Protein AF-A0A3R6Y1L9-F1 (afdb_monomer_lite)

Radius of gyration: 15.95 Å; chains: 1; bounding box: 32×40×42 Å

Organism: Aphanomyces astaci (NCBI:txid112090)

Foldseek 3Di:
DDWDWDADPLRAIETADQDLVRLLVVVLVVQVVQQVVCCVVPVDDDDDDFFDCSCVVRVVRNPVDDDPDHTHHDAFDLDDPLQVDDPDQKDWAQQRVDPPRTHIDGGLNNQLQDQEAEAEDEALVQQVCVCQLSVVDPDVSR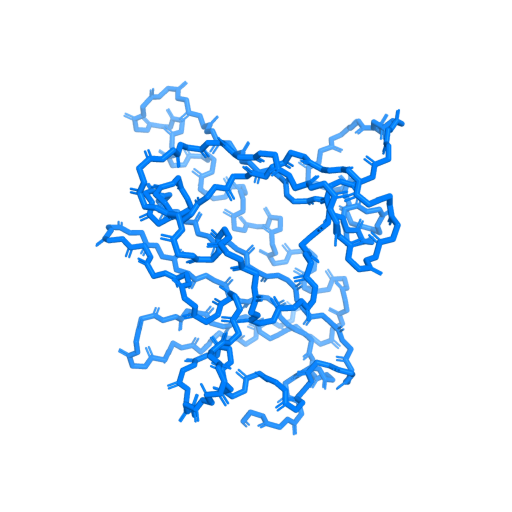TSSVPRHHPNHYYYYRYYCNSVVND

Secondary structure (DSSP, 8-state):
--EEEEE-TTS-EEEEESSHHHHHHHHHHHHHHHHHHHHHHHS--------SSHHHHHHHHHSSS---S--------S--GGGG--S-SEEEES--SSSSS-EEEE-HHHHTT-SEEEEEE-SGGGHHHHHHHTTSS--SSPPTTTT---SSSEEEEEEEHHHHTT-

Structure (mmCIF, N/CA/C/O backbone):
data_AF-A0A3R6Y1L9-F1
#
_entry.id   AF-A0A3R6Y1L9-F1
#
loop_
_atom_site.group_PDB
_atom_site.id
_atom_site.type_symbol
_atom_site.label_atom_id
_atom_site.label_alt_id
_atom_site.label_comp_id
_atom_site.label_asym_id
_atom_site.label_entity_id
_atom_site.label_seq_id
_atom_site.pdbx_PDB_ins_code
_atom_site.Cartn_x
_atom_site.Cartn_y
_atom_site.Cartn_z
_atom_site.occupancy
_atom_site.B_iso_or_equiv
_atom_site.auth_seq_id
_atom_site.auth_comp_id
_atom_site.auth_asym_id
_atom_site.auth_atom_id
_atom_site.pdbx_PDB_model_num
ATOM 1 N N . MET A 1 1 ? 14.898 16.613 8.629 1.00 50.53 1 MET A N 1
ATOM 2 C CA . MET A 1 1 ? 14.647 15.615 7.565 1.00 50.53 1 MET A CA 1
ATOM 3 C C . MET A 1 1 ? 13.364 16.020 6.868 1.00 50.53 1 MET A C 1
ATOM 5 O O . MET A 1 1 ? 12.309 15.926 7.479 1.00 50.53 1 MET A O 1
ATOM 9 N N . THR A 1 2 ? 13.468 16.580 5.666 1.00 57.16 2 THR A N 1
ATOM 10 C CA . THR A 1 2 ? 12.335 17.177 4.947 1.00 57.16 2 THR A CA 1
ATOM 11 C C . THR A 1 2 ? 11.738 16.132 4.014 1.00 57.16 2 THR A C 1
ATOM 13 O O . THR A 1 2 ? 12.436 15.635 3.135 1.00 57.16 2 THR A O 1
ATOM 16 N N . THR A 1 3 ? 10.467 15.797 4.216 1.00 74.06 3 THR A N 1
ATOM 17 C CA . THR A 1 3 ? 9.697 14.936 3.311 1.00 74.06 3 THR A CA 1
ATOM 18 C C . THR A 1 3 ? 8.719 15.822 2.556 1.00 74.06 3 THR A C 1
ATOM 20 O O . THR A 1 3 ? 7.955 16.555 3.186 1.00 74.06 3 THR A O 1
ATOM 23 N N . ARG A 1 4 ? 8.754 15.793 1.222 1.00 84.62 4 ARG A N 1
ATOM 24 C CA . ARG A 1 4 ? 7.763 16.499 0.392 1.00 84.62 4 ARG A CA 1
ATOM 25 C C . ARG A 1 4 ? 6.512 15.639 0.282 1.00 84.62 4 ARG A C 1
ATOM 27 O O . ARG A 1 4 ? 6.636 14.429 0.107 1.00 84.62 4 ARG A O 1
ATOM 34 N N . VAL A 1 5 ? 5.335 16.248 0.391 1.00 87.12 5 VAL A N 1
ATOM 35 C CA . VAL A 1 5 ? 4.056 15.535 0.318 1.00 87.12 5 VAL A CA 1
ATOM 36 C C . VAL A 1 5 ? 3.241 16.083 -0.843 1.00 87.12 5 VAL A C 1
ATOM 38 O O . VAL A 1 5 ? 2.926 17.269 -0.860 1.00 87.12 5 VAL A O 1
ATOM 41 N N . ASN A 1 6 ? 2.897 15.211 -1.787 1.00 88.31 6 ASN A N 1
ATOM 42 C CA . ASN A 1 6 ? 2.073 15.530 -2.949 1.00 88.31 6 ASN A CA 1
ATOM 43 C C . ASN A 1 6 ? 0.791 14.694 -2.904 1.00 88.31 6 ASN A C 1
ATOM 45 O O . ASN A 1 6 ? 0.850 13.500 -2.616 1.00 88.31 6 ASN A O 1
ATOM 49 N N . THR A 1 7 ? -0.349 15.283 -3.251 1.00 87.81 7 THR A N 1
ATOM 50 C CA . THR A 1 7 ? -1.618 14.555 -3.403 1.00 87.81 7 THR A CA 1
ATOM 51 C C . THR A 1 7 ? -2.005 14.539 -4.874 1.00 87.81 7 THR A C 1
ATOM 53 O O . THR A 1 7 ? -2.017 15.585 -5.518 1.00 87.81 7 THR A O 1
ATOM 56 N N . TYR A 1 8 ? -2.288 13.355 -5.410 1.00 84.25 8 TYR A N 1
ATOM 57 C CA . TYR A 1 8 ? -2.688 13.157 -6.805 1.00 84.25 8 TYR A CA 1
ATOM 58 C C . TYR A 1 8 ? -4.217 13.157 -6.933 1.00 84.25 8 TYR A C 1
ATOM 60 O O . TYR A 1 8 ? -4.924 12.897 -5.961 1.00 84.25 8 TYR A O 1
ATOM 68 N N . GLU A 1 9 ? -4.736 13.410 -8.139 1.00 77.06 9 GLU A N 1
ATOM 69 C CA . GLU A 1 9 ? -6.182 13.536 -8.409 1.00 77.06 9 GLU A CA 1
ATOM 70 C C . GLU A 1 9 ? -6.998 12.301 -8.001 1.00 77.06 9 GLU A C 1
ATOM 72 O O . GLU A 1 9 ? -8.145 12.411 -7.584 1.00 77.06 9 GLU A O 1
ATOM 77 N N . ASN A 1 10 ? -6.391 11.115 -8.040 1.00 80.94 10 ASN A N 1
ATOM 78 C CA . ASN A 1 10 ? -7.008 9.866 -7.584 1.00 80.94 10 ASN A CA 1
ATOM 79 C C . ASN A 1 10 ? -6.959 9.669 -6.057 1.00 80.94 10 ASN A C 1
ATOM 81 O O . ASN A 1 10 ? -7.088 8.546 -5.568 1.00 80.94 10 ASN A O 1
ATOM 85 N N . GLY A 1 11 ? -6.693 10.740 -5.313 1.00 84.56 11 GLY A N 1
ATOM 86 C CA . GLY A 1 11 ? -6.594 10.765 -3.864 1.00 84.56 11 GLY A CA 1
ATOM 87 C C . GLY A 1 11 ? -5.277 10.231 -3.311 1.00 84.56 11 GLY A C 1
ATOM 88 O O . GLY A 1 11 ? -5.032 10.422 -2.130 1.00 84.56 11 GLY A O 1
ATOM 89 N N . LYS A 1 12 ? -4.399 9.583 -4.093 1.00 91.25 12 LYS A N 1
ATOM 90 C CA . LYS A 1 12 ? -3.158 8.984 -3.561 1.00 91.25 12 LYS A CA 1
ATOM 91 C C . LYS A 1 12 ? -2.214 10.061 -3.018 1.00 91.25 12 LYS A C 1
ATOM 93 O O . LYS A 1 12 ? -1.909 11.035 -3.704 1.00 91.25 12 LYS A O 1
ATOM 98 N N . VAL A 1 13 ? -1.695 9.840 -1.811 1.00 94.69 13 VAL A N 1
ATOM 99 C CA . VAL A 1 13 ? -0.736 10.739 -1.151 1.00 94.69 13 VAL A CA 1
ATOM 100 C C . VAL A 1 13 ? 0.673 10.180 -1.313 1.00 94.69 13 VAL A C 1
ATOM 102 O O . VAL A 1 13 ? 0.911 9.009 -1.023 1.00 94.69 13 VAL A O 1
ATOM 105 N N . VAL A 1 14 ? 1.620 11.000 -1.752 1.00 95.12 14 VAL A N 1
ATOM 106 C CA . VAL A 1 14 ? 3.006 10.612 -2.026 1.00 95.12 14 VAL A CA 1
ATOM 107 C C . VAL A 1 14 ? 3.953 11.412 -1.149 1.00 95.12 14 VAL A C 1
ATOM 109 O O . VAL A 1 14 ? 4.006 12.632 -1.230 1.00 95.12 14 VAL A O 1
ATOM 112 N N . HIS A 1 15 ? 4.725 10.701 -0.339 1.00 94.75 15 HIS A N 1
ATOM 113 C CA . HIS A 1 15 ? 5.749 11.204 0.563 1.00 94.75 15 HIS A CA 1
ATOM 114 C C . HIS A 1 15 ? 7.124 10.920 -0.045 1.00 94.75 15 HIS A C 1
ATOM 116 O O . HIS A 1 15 ? 7.516 9.757 -0.160 1.00 94.75 15 HIS A O 1
ATOM 122 N N . ILE A 1 16 ? 7.857 11.965 -0.424 1.00 94.62 16 ILE A N 1
ATOM 123 C CA . ILE A 1 16 ? 9.186 11.866 -1.038 1.00 94.62 16 ILE A CA 1
ATOM 124 C C . ILE A 1 16 ? 10.241 12.248 -0.000 1.00 94.62 16 ILE A C 1
ATOM 126 O O . ILE A 1 16 ? 10.312 13.406 0.419 1.00 94.62 16 ILE A O 1
ATOM 130 N N . GLY A 1 17 ? 11.032 11.270 0.437 1.00 91.62 17 GLY A N 1
ATOM 131 C CA . GLY A 1 17 ? 12.156 11.471 1.352 1.00 91.62 17 GLY A CA 1
ATOM 132 C C . GLY A 1 17 ? 13.485 11.598 0.606 1.00 91.62 17 GLY A C 1
ATOM 133 O O . GLY A 1 17 ? 13.698 10.948 -0.413 1.00 91.62 17 GLY A O 1
ATOM 134 N N . SER A 1 18 ? 14.418 12.381 1.146 1.00 89.38 18 SER A N 1
ATOM 135 C CA . SER A 1 18 ? 15.760 12.520 0.560 1.00 89.38 18 SER A CA 1
ATOM 136 C C . SER A 1 18 ? 16.612 11.246 0.663 1.00 89.38 18 SER A C 1
ATOM 138 O O . SER A 1 18 ? 17.528 11.041 -0.125 1.00 89.38 18 SER A O 1
ATOM 140 N N . THR A 1 19 ? 16.321 10.366 1.628 1.00 85.50 19 THR A N 1
ATOM 141 C CA . THR A 1 19 ? 17.035 9.098 1.844 1.00 85.50 19 THR A CA 1
ATOM 142 C C . THR A 1 19 ? 16.078 7.981 2.253 1.00 85.50 19 THR A C 1
ATOM 144 O O . THR A 1 19 ? 14.970 8.235 2.731 1.00 85.50 19 THR A O 1
ATOM 147 N N . GLY A 1 20 ? 16.526 6.724 2.154 1.00 82.44 20 GLY A N 1
ATOM 148 C CA . GLY A 1 20 ? 15.761 5.571 2.645 1.00 82.44 20 GLY A CA 1
ATOM 149 C C . GLY A 1 20 ? 15.396 5.660 4.135 1.00 82.44 20 GLY A C 1
ATOM 150 O O . GLY A 1 20 ? 14.330 5.195 4.532 1.00 82.44 20 GLY A O 1
ATOM 151 N N . ASP A 1 21 ? 16.220 6.315 4.955 1.00 84.75 21 ASP A N 1
ATOM 152 C CA . ASP A 1 21 ? 15.936 6.525 6.381 1.00 84.75 21 ASP A CA 1
ATOM 153 C C . ASP A 1 21 ? 14.888 7.609 6.625 1.00 84.75 21 ASP A C 1
ATOM 155 O O . ASP A 1 21 ? 14.059 7.472 7.531 1.00 84.75 21 ASP A O 1
ATOM 159 N N . ALA A 1 22 ? 14.880 8.663 5.804 1.00 86.69 22 ALA A N 1
ATOM 160 C CA . ALA A 1 22 ? 13.821 9.667 5.833 1.00 86.69 22 ALA A CA 1
ATOM 161 C C . ALA A 1 22 ? 12.472 9.037 5.451 1.00 86.69 22 ALA A C 1
ATOM 163 O O . ALA A 1 22 ? 11.471 9.260 6.134 1.00 86.69 22 ALA A O 1
ATOM 164 N N . VAL A 1 23 ? 12.467 8.174 4.429 1.00 88.88 23 VAL A N 1
ATOM 165 C CA . VAL A 1 23 ? 11.303 7.364 4.033 1.00 88.88 23 VAL A CA 1
ATOM 166 C C . VAL A 1 23 ? 10.843 6.477 5.194 1.00 88.88 23 VAL A C 1
ATOM 168 O O . VAL A 1 23 ? 9.673 6.519 5.569 1.00 88.88 23 VAL A O 1
ATOM 171 N N . GLY A 1 24 ? 11.755 5.726 5.820 1.00 86.62 24 GLY A N 1
ATOM 172 C CA . GLY A 1 24 ? 11.432 4.878 6.972 1.00 86.62 24 GLY A CA 1
ATOM 173 C C . GLY A 1 24 ? 10.866 5.662 8.162 1.00 86.62 24 GLY A C 1
ATOM 174 O O . GLY A 1 24 ? 9.904 5.224 8.794 1.00 86.62 24 GLY A O 1
ATOM 175 N N . SER A 1 25 ? 11.414 6.846 8.439 1.00 87.69 25 SER A N 1
ATOM 176 C CA . SER A 1 25 ? 10.936 7.730 9.510 1.00 87.69 25 SER A CA 1
ATOM 177 C C . SER A 1 25 ? 9.539 8.284 9.218 1.00 87.69 25 SER A C 1
ATOM 179 O O . SER A 1 25 ? 8.710 8.352 10.123 1.00 87.69 25 SER A O 1
ATOM 181 N N . ALA A 1 26 ? 9.250 8.625 7.960 1.00 89.50 26 ALA A N 1
ATOM 182 C CA . ALA A 1 26 ? 7.930 9.089 7.540 1.00 89.50 26 ALA A CA 1
ATOM 183 C C . ALA A 1 26 ? 6.864 7.985 7.660 1.00 89.50 26 ALA A C 1
ATOM 185 O O . ALA A 1 26 ? 5.766 8.244 8.150 1.00 89.50 26 ALA A O 1
ATOM 186 N N . VAL A 1 27 ? 7.204 6.743 7.297 1.00 91.69 27 VAL A N 1
ATOM 187 C CA . VAL A 1 27 ? 6.315 5.584 7.495 1.00 91.69 27 VAL A CA 1
ATOM 188 C C . VAL A 1 27 ? 6.038 5.366 8.983 1.00 91.69 27 VAL A C 1
ATOM 190 O O . VAL A 1 27 ? 4.885 5.193 9.371 1.00 91.69 27 VAL A O 1
ATOM 193 N N . ALA A 1 28 ? 7.077 5.393 9.824 1.00 88.88 28 ALA A N 1
ATOM 194 C CA . ALA A 1 28 ? 6.924 5.217 11.268 1.00 88.88 28 ALA A CA 1
ATOM 195 C C . ALA A 1 28 ? 6.029 6.302 11.887 1.00 88.88 28 ALA A C 1
ATOM 197 O O . ALA A 1 28 ? 5.185 5.990 12.724 1.00 88.88 28 ALA A O 1
ATOM 198 N N . LYS A 1 29 ? 6.172 7.553 11.431 1.00 92.31 29 LYS A N 1
ATOM 199 C CA . LYS A 1 29 ? 5.317 8.668 11.846 1.00 92.31 29 LYS A CA 1
ATOM 200 C C . LYS A 1 29 ? 3.848 8.423 11.483 1.00 92.31 29 LYS A C 1
ATOM 202 O O . LYS A 1 29 ? 3.007 8.512 12.369 1.00 92.31 29 LYS A O 1
ATOM 207 N N . LEU A 1 30 ? 3.555 8.031 10.238 1.00 92.31 30 LEU A N 1
ATOM 208 C CA . LEU A 1 30 ? 2.183 7.710 9.821 1.00 92.31 30 LEU A CA 1
ATOM 209 C C . LEU A 1 30 ? 1.583 6.585 10.678 1.00 92.31 30 LEU A C 1
ATOM 211 O O . LEU A 1 30 ? 0.444 6.682 11.119 1.00 92.31 30 LEU A O 1
ATOM 215 N N . VAL A 1 31 ? 2.338 5.508 10.919 1.00 92.38 31 VAL A N 1
ATOM 216 C CA . VAL A 1 31 ? 1.853 4.383 11.735 1.00 92.38 31 VAL A CA 1
ATOM 217 C C . VAL A 1 31 ? 1.565 4.829 13.168 1.00 92.38 31 VAL A C 1
ATOM 219 O O . VAL A 1 31 ? 0.532 4.446 13.711 1.00 92.38 31 VAL A O 1
ATOM 222 N N . ALA A 1 32 ? 2.440 5.639 13.768 1.00 91.88 32 ALA A N 1
ATOM 223 C CA . ALA A 1 32 ? 2.231 6.184 15.106 1.00 91.88 32 ALA A CA 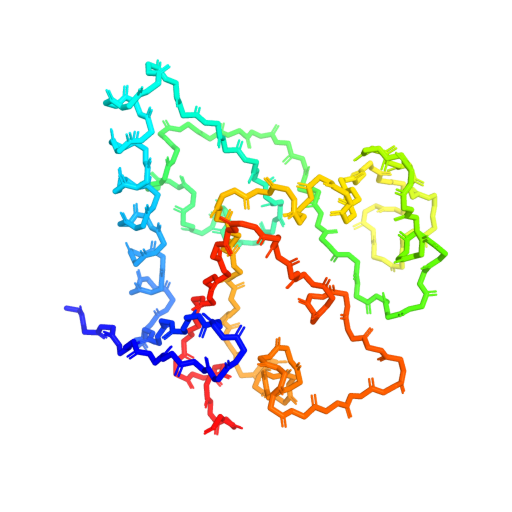1
ATOM 224 C C . ALA A 1 32 ? 0.945 7.025 15.184 1.00 91.88 32 ALA A C 1
ATOM 226 O O . ALA A 1 32 ? 0.115 6.766 16.055 1.00 91.88 32 ALA A O 1
ATOM 227 N N . GLU A 1 33 ? 0.750 7.954 14.245 1.00 93.38 33 GLU A N 1
ATOM 228 C CA . GLU A 1 33 ? -0.448 8.804 14.154 1.00 93.38 33 GLU A CA 1
ATOM 229 C C . GLU A 1 33 ? -1.720 7.958 13.998 1.00 93.38 33 GLU A C 1
ATOM 231 O O . GLU A 1 33 ? -2.612 8.018 14.842 1.00 93.38 33 GLU A O 1
ATOM 236 N N . LEU A 1 34 ? -1.756 7.064 13.003 1.00 93.31 34 LEU A N 1
ATOM 237 C CA . LEU A 1 34 ? -2.908 6.187 12.773 1.00 93.31 34 LEU A CA 1
ATOM 238 C C . LEU A 1 34 ? -3.191 5.266 13.966 1.00 93.31 34 LEU A C 1
ATOM 240 O O . LEU A 1 34 ? -4.350 4.969 14.256 1.00 93.31 34 LEU A O 1
ATOM 244 N N . SER A 1 35 ? -2.148 4.794 14.656 1.00 93.19 35 SER A N 1
ATOM 245 C CA . SER A 1 35 ? -2.322 3.960 15.845 1.00 93.19 35 SER A CA 1
ATOM 246 C C . SER A 1 35 ? -2.951 4.731 16.996 1.00 93.19 35 SER A C 1
ATOM 248 O O . SER A 1 35 ? -3.867 4.212 17.635 1.00 93.19 35 SER A O 1
ATOM 250 N N . HIS A 1 36 ? -2.508 5.969 17.224 1.00 94.31 36 HIS A N 1
ATOM 251 C CA . HIS A 1 36 ? -3.046 6.827 18.269 1.00 94.31 36 HIS A CA 1
ATOM 252 C C . HIS A 1 36 ? -4.529 7.106 18.015 1.00 94.31 36 HIS A C 1
ATOM 254 O O . HIS A 1 36 ? -5.356 6.848 18.890 1.00 94.31 36 HIS A O 1
ATOM 260 N N . ASP A 1 37 ? -4.872 7.507 16.791 1.00 94.19 37 ASP A N 1
ATOM 261 C CA . ASP A 1 37 ? -6.246 7.822 16.397 1.00 94.19 37 ASP A CA 1
ATOM 262 C C . ASP A 1 37 ? -7.168 6.599 16.484 1.00 94.19 37 ASP A C 1
ATOM 264 O O . ASP A 1 37 ? -8.285 6.677 17.005 1.00 94.19 37 ASP A O 1
ATOM 268 N N . ALA A 1 38 ? -6.707 5.435 16.014 1.00 90.94 38 ALA A N 1
ATOM 269 C CA . ALA A 1 38 ? -7.492 4.205 16.058 1.00 90.94 38 ALA A CA 1
ATOM 270 C C . ALA A 1 38 ? -7.739 3.728 17.499 1.00 90.94 38 ALA A C 1
ATOM 272 O O . ALA A 1 38 ? -8.861 3.329 17.829 1.00 90.94 38 ALA A O 1
ATOM 273 N N . ILE A 1 39 ? -6.721 3.801 18.365 1.00 94.06 39 ILE A N 1
ATOM 274 C CA . ILE A 1 39 ? -6.843 3.446 19.785 1.00 94.06 39 ILE A CA 1
ATOM 275 C C . ILE A 1 39 ? -7.771 4.430 20.499 1.00 94.06 39 ILE A C 1
ATOM 277 O O . ILE A 1 39 ? -8.662 3.987 21.219 1.00 94.06 39 ILE A O 1
ATOM 281 N N . ALA A 1 40 ? -7.630 5.734 20.257 1.00 95.00 40 ALA A N 1
ATOM 282 C CA . ALA A 1 40 ? -8.500 6.745 20.852 1.00 95.00 40 ALA A CA 1
ATOM 283 C C . ALA A 1 40 ? -9.971 6.558 20.438 1.00 95.00 40 ALA A C 1
ATOM 285 O O . ALA A 1 40 ? -10.870 6.669 21.268 1.00 95.00 40 ALA A O 1
ATOM 286 N N . LYS A 1 41 ? -10.226 6.232 19.164 1.00 93.81 41 LYS A N 1
ATOM 287 C CA . LYS A 1 41 ? -11.586 6.091 18.623 1.00 93.81 41 LYS A CA 1
ATOM 288 C C . LYS A 1 41 ? -12.250 4.751 18.946 1.00 93.81 41 LYS A C 1
ATOM 290 O O . LYS A 1 41 ? -13.466 4.695 19.095 1.00 93.81 41 LYS A O 1
ATOM 295 N N . SER A 1 42 ? -11.482 3.663 18.958 1.00 91.38 42 SER A N 1
ATOM 296 C CA . SER A 1 42 ? -12.034 2.298 18.950 1.00 91.38 42 SER A CA 1
ATOM 297 C C . SER A 1 42 ? -11.383 1.339 19.947 1.00 91.38 42 SER A C 1
ATOM 299 O O . SER A 1 42 ? -11.730 0.160 19.978 1.00 91.38 42 SER A O 1
ATOM 301 N N . GLY A 1 43 ? -10.421 1.811 20.745 1.00 93.75 43 GLY A N 1
ATOM 302 C CA . GLY A 1 43 ? -9.675 0.989 21.702 1.00 93.75 43 GLY A CA 1
ATOM 303 C C . GLY A 1 43 ? -8.724 -0.023 21.056 1.00 93.75 43 GLY A C 1
ATOM 304 O O . GLY A 1 43 ? -8.096 -0.811 21.762 1.00 93.75 43 GLY A O 1
ATOM 305 N N . ARG A 1 44 ? -8.604 -0.035 19.721 1.00 92.69 44 ARG A N 1
ATOM 306 C CA . ARG A 1 44 ? -7.807 -1.015 18.981 1.00 92.69 44 ARG A CA 1
ATOM 307 C C . ARG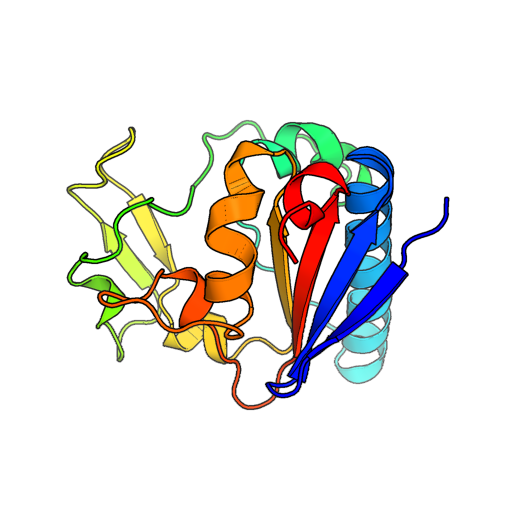 A 1 44 ? -7.168 -0.400 17.743 1.00 92.69 44 ARG A C 1
ATOM 309 O O . ARG A 1 44 ? -7.806 0.314 16.982 1.00 92.69 44 ARG A O 1
ATOM 316 N N . PHE A 1 45 ? -5.927 -0.796 17.479 1.00 93.50 45 PHE A N 1
ATOM 317 C CA . PHE A 1 45 ? -5.252 -0.588 16.202 1.00 93.50 45 PHE A CA 1
ATOM 318 C C . PHE A 1 45 ? -4.923 -1.946 15.576 1.00 93.50 45 PHE A C 1
ATOM 320 O O . PHE A 1 45 ? -4.419 -2.843 16.252 1.00 93.50 45 PHE A O 1
ATOM 327 N N . THR A 1 46 ? -5.236 -2.121 14.291 1.00 93.38 46 THR A N 1
ATOM 328 C CA . THR A 1 46 ? -4.921 -3.348 13.544 1.00 93.38 46 THR A CA 1
ATOM 329 C C . THR A 1 46 ? -4.020 -2.992 12.376 1.00 93.38 46 THR A C 1
ATOM 331 O O . THR A 1 46 ? -4.362 -2.134 11.569 1.00 93.38 46 THR A O 1
ATOM 334 N N . VAL A 1 47 ? -2.886 -3.681 12.269 1.00 91.56 47 VAL A N 1
ATOM 335 C CA . VAL A 1 47 ? -1.914 -3.488 11.194 1.00 91.56 47 VAL A CA 1
ATOM 336 C C . VAL A 1 47 ? -1.588 -4.826 10.541 1.00 91.56 47 VAL A C 1
ATOM 338 O O . VAL A 1 47 ? -1.357 -5.824 11.221 1.00 91.56 47 VAL A O 1
ATOM 341 N N . ALA A 1 48 ? -1.565 -4.841 9.209 1.00 90.06 48 ALA A N 1
ATOM 342 C CA . ALA A 1 48 ? -1.064 -5.956 8.417 1.00 90.06 48 ALA A CA 1
ATOM 343 C C . ALA A 1 48 ? 0.278 -5.558 7.800 1.00 90.06 48 ALA A C 1
ATOM 345 O O . ALA A 1 48 ? 0.412 -4.486 7.211 1.00 90.06 48 ALA A O 1
ATOM 346 N N . LEU A 1 49 ? 1.282 -6.421 7.933 1.00 85.88 49 LEU A N 1
ATOM 347 C CA . LEU A 1 49 ? 2.639 -6.133 7.483 1.00 85.88 49 LEU A CA 1
ATOM 348 C C . LEU A 1 49 ? 2.977 -6.979 6.260 1.00 85.88 49 LEU A C 1
ATOM 350 O O . LEU A 1 49 ? 2.884 -8.205 6.285 1.00 85.88 49 LEU A O 1
ATOM 354 N N . SER A 1 50 ? 3.422 -6.322 5.191 1.00 81.56 50 SER A N 1
ATOM 355 C CA . SER A 1 50 ? 4.029 -7.013 4.056 1.00 81.56 50 SER A CA 1
ATOM 356 C C . SER A 1 50 ? 5.477 -7.357 4.374 1.00 81.56 50 SER A C 1
ATOM 358 O O . SER A 1 50 ? 6.241 -6.525 4.859 1.00 81.56 50 SER A O 1
ATOM 360 N N . GLY A 1 51 ? 5.910 -8.554 3.997 1.00 64.75 51 GLY A N 1
ATOM 361 C CA . GLY A 1 51 ? 7.327 -8.889 3.971 1.00 64.75 51 GLY A CA 1
ATOM 362 C C . GLY A 1 51 ? 8.069 -8.172 2.836 1.00 64.75 51 GLY A C 1
ATOM 363 O O . GLY A 1 51 ? 7.511 -7.763 1.815 1.00 64.75 51 GLY A O 1
ATOM 364 N N . GLY A 1 52 ? 9.378 -8.014 3.019 1.00 60.75 52 GLY A N 1
ATOM 365 C CA . GLY A 1 52 ? 10.260 -7.275 2.121 1.00 60.75 52 GLY A CA 1
ATOM 366 C C . GLY A 1 52 ? 11.618 -7.024 2.773 1.00 60.75 52 GLY A C 1
ATOM 367 O O . GLY A 1 52 ? 11.849 -7.425 3.908 1.00 60.75 52 GLY A O 1
ATOM 368 N N . SER A 1 53 ? 12.535 -6.376 2.057 1.00 52.16 53 SER A N 1
ATOM 369 C 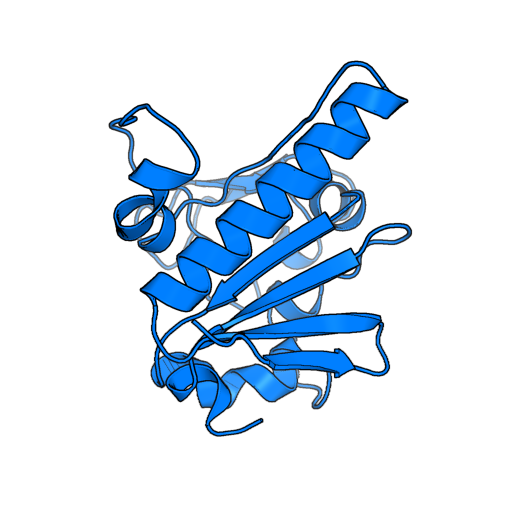CA . SER A 1 53 ? 13.804 -5.908 2.635 1.00 52.16 53 SER A CA 1
ATOM 370 C C . SER A 1 53 ? 13.610 -4.676 3.526 1.00 52.16 53 SER A C 1
ATOM 372 O O . SER A 1 53 ? 14.376 -4.486 4.455 1.00 52.16 53 SER A O 1
ATOM 374 N N . LEU A 1 54 ? 12.558 -3.885 3.307 1.00 47.34 54 LEU A N 1
ATOM 375 C CA . LEU A 1 54 ? 12.258 -2.679 4.088 1.00 47.34 54 LEU A CA 1
ATOM 376 C C . LEU A 1 54 ? 11.947 -2.964 5.570 1.00 47.34 54 LEU A C 1
ATOM 378 O O . LEU A 1 54 ? 12.591 -2.358 6.418 1.00 47.34 54 LEU A O 1
ATOM 382 N N . PRO A 1 55 ? 11.116 -3.962 5.932 1.00 44.91 55 PRO A N 1
ATOM 383 C CA . PRO A 1 55 ? 11.022 -4.407 7.324 1.00 44.91 55 PRO A CA 1
ATOM 384 C C . PRO A 1 55 ? 12.348 -4.927 7.905 1.00 44.91 55 PRO A C 1
ATOM 386 O O . PRO A 1 55 ? 12.535 -4.885 9.113 1.00 44.91 55 PRO A O 1
ATOM 389 N N . LYS A 1 56 ? 13.300 -5.394 7.081 1.00 42.38 56 LYS A N 1
ATOM 390 C CA . LYS A 1 56 ? 14.623 -5.835 7.565 1.00 42.38 56 LYS A CA 1
ATOM 391 C C . LYS A 1 56 ? 15.579 -4.670 7.844 1.00 42.38 56 LYS A C 1
ATOM 393 O O . LYS A 1 56 ? 16.432 -4.802 8.712 1.00 42.38 56 LYS A O 1
ATOM 398 N N . VAL A 1 57 ? 15.441 -3.556 7.121 1.00 44.09 57 VAL A N 1
ATOM 399 C CA . VAL A 1 57 ? 16.305 -2.368 7.257 1.00 44.09 57 VAL A CA 1
ATOM 400 C C . VAL A 1 57 ? 15.715 -1.357 8.252 1.00 44.09 57 VAL A C 1
ATOM 402 O O . VAL A 1 57 ? 16.456 -0.776 9.036 1.00 44.09 57 VAL A O 1
ATOM 405 N N . HIS A 1 58 ? 14.384 -1.229 8.318 1.00 43.03 58 HIS A N 1
ATOM 406 C CA . HIS A 1 58 ? 13.688 -0.228 9.145 1.00 43.03 58 HIS A CA 1
ATOM 407 C C . HIS A 1 58 ? 12.729 -0.812 10.193 1.00 43.03 58 HIS A C 1
ATOM 409 O O . HIS A 1 58 ? 12.221 -0.070 11.033 1.00 43.03 58 HIS A O 1
ATOM 415 N N . GLY A 1 59 ? 12.502 -2.133 10.211 1.00 38.84 59 GLY A N 1
ATOM 416 C CA . GLY A 1 59 ? 11.576 -2.779 11.157 1.00 38.84 59 GLY A CA 1
ATOM 417 C C . GLY A 1 59 ? 11.948 -2.577 12.623 1.00 38.84 59 GLY A C 1
ATOM 418 O O . GLY A 1 59 ? 11.059 -2.543 13.465 1.00 38.84 59 GLY A O 1
ATOM 419 N N . ARG A 1 60 ? 13.228 -2.300 12.908 1.00 40.62 60 ARG A N 1
ATOM 420 C CA . ARG A 1 60 ? 13.729 -1.984 14.253 1.00 40.62 60 ARG A CA 1
ATOM 421 C C . ARG A 1 60 ? 13.065 -0.751 14.885 1.00 40.62 60 ARG A C 1
ATOM 423 O O . ARG A 1 60 ? 13.134 -0.594 16.097 1.00 40.62 60 ARG A O 1
ATOM 430 N N . ARG A 1 61 ? 12.449 0.124 14.078 1.00 44.47 61 ARG A N 1
ATOM 431 C CA . ARG A 1 61 ? 11.861 1.396 14.527 1.00 44.47 61 ARG A CA 1
ATOM 432 C C . ARG A 1 61 ? 10.329 1.397 14.576 1.00 44.47 61 ARG A C 1
ATOM 434 O O . ARG A 1 61 ? 9.762 2.266 15.220 1.00 44.47 61 ARG A O 1
ATOM 441 N N . ILE A 1 62 ? 9.675 0.435 13.918 1.00 43.47 62 ILE A N 1
ATOM 442 C CA . ILE A 1 62 ? 8.204 0.296 13.900 1.00 43.47 62 ILE A CA 1
ATOM 443 C C . ILE A 1 62 ? 7.748 -0.820 14.851 1.00 43.47 62 ILE A C 1
ATOM 445 O O . ILE A 1 62 ? 6.649 -0.763 15.391 1.00 43.47 62 ILE A O 1
ATOM 449 N N . ILE A 1 63 ? 8.591 -1.832 15.081 1.00 35.16 63 ILE A N 1
ATOM 450 C CA . ILE A 1 63 ? 8.254 -3.013 15.876 1.00 35.16 63 ILE A CA 1
ATOM 451 C C . ILE A 1 63 ? 9.493 -3.354 16.702 1.00 35.16 63 ILE A C 1
ATOM 453 O O . ILE A 1 63 ? 10.509 -3.782 16.160 1.00 35.16 63 ILE A O 1
ATOM 457 N N . GLY A 1 64 ? 9.441 -3.131 18.014 1.00 29.72 64 GLY A N 1
ATOM 458 C CA . GLY A 1 64 ? 10.560 -3.353 18.940 1.00 29.72 64 GLY A CA 1
ATOM 459 C C . GLY A 1 64 ? 10.986 -4.818 19.126 1.00 29.72 64 GLY A C 1
ATOM 460 O O . GLY A 1 64 ? 11.541 -5.150 20.167 1.00 29.72 64 GLY A O 1
ATOM 461 N N . SER A 1 65 ? 10.733 -5.716 18.170 1.00 29.77 65 SER A N 1
ATOM 462 C CA . SER A 1 65 ? 11.104 -7.126 18.267 1.00 29.77 65 SER A CA 1
ATOM 463 C C . SER A 1 65 ? 11.480 -7.732 16.913 1.00 29.77 65 SER A C 1
ATOM 465 O O . SER A 1 65 ? 10.764 -7.660 15.913 1.00 29.77 65 SER A O 1
ATOM 467 N N . THR A 1 66 ? 12.659 -8.348 16.891 1.00 28.02 66 THR A N 1
ATOM 468 C CA . THR A 1 66 ? 13.201 -9.108 15.767 1.00 28.02 66 THR A CA 1
ATOM 469 C C . THR A 1 66 ? 12.429 -10.422 15.639 1.00 28.02 66 THR A C 1
ATOM 471 O O . THR A 1 66 ? 12.676 -11.357 16.393 1.00 28.02 66 THR A O 1
ATOM 474 N N . PHE A 1 67 ? 11.509 -10.530 14.680 1.00 28.52 67 PHE A N 1
ATOM 475 C CA . PHE A 1 67 ? 10.945 -11.830 14.309 1.00 28.52 67 PHE A CA 1
ATOM 476 C C . PHE A 1 67 ? 11.817 -12.506 13.244 1.00 28.52 67 PHE A C 1
ATOM 478 O O . PHE A 1 67 ? 11.954 -12.023 12.117 1.00 28.52 67 PHE A O 1
ATOM 485 N N . HIS A 1 68 ? 12.397 -13.653 13.602 1.00 29.62 68 HIS A N 1
ATOM 486 C CA . HIS A 1 68 ? 13.065 -14.571 12.682 1.00 29.62 68 HIS A CA 1
ATOM 487 C C . HIS A 1 68 ? 12.017 -15.452 11.978 1.00 29.62 68 HIS A C 1
ATOM 489 O O . HIS A 1 68 ? 11.676 -16.521 12.463 1.00 29.62 68 HIS A O 1
ATOM 495 N N . HIS A 1 69 ? 11.505 -15.018 10.821 1.00 29.95 69 HIS A N 1
ATOM 496 C CA . HIS A 1 69 ? 10.827 -15.897 9.853 1.00 29.95 69 HIS A CA 1
ATOM 497 C C . HIS A 1 69 ? 10.935 -15.341 8.415 1.00 29.95 69 HIS A C 1
ATOM 499 O O . HIS A 1 69 ? 11.176 -14.144 8.222 1.00 29.95 69 HIS A O 1
ATOM 505 N N . PRO A 1 70 ? 10.825 -16.190 7.371 1.00 26.12 70 PRO A N 1
ATOM 506 C CA . PRO A 1 70 ? 11.042 -15.773 5.989 1.00 26.12 70 PRO A CA 1
ATOM 507 C C . PRO A 1 70 ? 9.891 -14.877 5.480 1.00 26.12 70 PRO A C 1
ATOM 509 O O . PRO A 1 70 ? 8.727 -15.133 5.780 1.00 26.12 70 PRO A O 1
ATOM 512 N N . PRO A 1 71 ? 10.177 -13.824 4.689 1.00 30.91 71 PRO A N 1
ATOM 513 C CA . PRO A 1 71 ? 9.187 -12.797 4.367 1.00 30.91 71 PRO A CA 1
ATOM 514 C C . PRO A 1 71 ? 8.174 -13.226 3.288 1.00 30.91 71 PRO A C 1
ATOM 516 O O . PRO A 1 71 ? 8.548 -13.680 2.200 1.00 30.91 71 PRO A O 1
ATOM 519 N N . ILE A 1 72 ? 6.888 -12.952 3.536 1.00 32.06 72 ILE A N 1
ATOM 520 C CA . ILE A 1 72 ? 5.812 -12.961 2.530 1.00 32.06 72 ILE A CA 1
ATOM 521 C C . ILE A 1 72 ? 5.960 -11.706 1.662 1.00 32.06 72 ILE A C 1
ATOM 523 O O . ILE A 1 72 ? 5.817 -10.598 2.154 1.00 32.06 72 ILE A O 1
ATOM 527 N N . ARG A 1 73 ? 6.294 -11.849 0.377 1.00 34.56 73 ARG A N 1
ATOM 528 C CA . ARG A 1 73 ? 6.660 -10.731 -0.508 1.00 34.56 73 ARG A CA 1
ATOM 529 C C . ARG A 1 73 ? 5.745 -10.712 -1.727 1.00 34.56 73 ARG A C 1
ATOM 531 O O . ARG A 1 73 ? 5.564 -11.760 -2.346 1.00 34.56 73 ARG A O 1
ATOM 538 N N . PHE A 1 74 ? 5.225 -9.539 -2.093 1.00 33.34 74 PHE A N 1
ATOM 539 C CA . PHE A 1 74 ? 4.385 -9.385 -3.283 1.00 33.34 74 PHE A CA 1
ATOM 540 C C . PHE A 1 74 ? 5.113 -9.853 -4.555 1.00 33.34 74 PHE A C 1
ATOM 542 O O . PHE A 1 74 ? 6.277 -9.510 -4.804 1.00 33.34 74 PHE A O 1
ATOM 549 N N . SER A 1 75 ? 4.413 -10.681 -5.332 1.00 34.09 75 SER A N 1
ATOM 550 C CA . SER A 1 75 ? 4.860 -11.240 -6.607 1.00 34.09 75 SER A CA 1
ATOM 551 C C . SER A 1 75 ? 4.853 -10.165 -7.699 1.00 34.09 75 SER A C 1
ATOM 553 O O . SER A 1 75 ? 3.929 -9.366 -7.798 1.00 34.09 75 SER A O 1
ATOM 555 N N . LYS A 1 76 ? 5.901 -10.152 -8.532 1.00 40.75 76 LYS A N 1
ATOM 556 C CA . LYS A 1 76 ? 6.134 -9.191 -9.625 1.00 40.75 76 LYS A CA 1
ATOM 557 C C . LYS A 1 76 ? 5.432 -9.564 -10.951 1.00 40.75 76 LYS A C 1
ATOM 559 O O . LYS A 1 76 ? 5.853 -9.083 -11.998 1.00 40.75 76 LYS A O 1
ATOM 564 N N . ARG A 1 77 ? 4.400 -10.418 -10.955 1.00 40.44 77 ARG A N 1
ATOM 565 C CA . ARG A 1 77 ? 3.608 -10.691 -12.174 1.00 40.44 77 ARG A CA 1
ATOM 566 C C . ARG A 1 77 ? 2.312 -9.885 -12.176 1.00 40.44 77 ARG A C 1
ATOM 568 O O . ARG A 1 77 ? 1.552 -9.947 -11.218 1.00 40.44 77 ARG A O 1
ATOM 575 N N . ALA A 1 78 ? 2.067 -9.191 -13.285 1.00 47.75 78 ALA A N 1
ATOM 576 C CA . ALA A 1 78 ? 0.839 -8.447 -13.571 1.00 47.75 78 ALA A CA 1
ATOM 577 C C . ALA A 1 78 ? -0.328 -9.334 -14.070 1.00 47.75 78 ALA A C 1
ATOM 579 O O . ALA A 1 78 ? -1.430 -8.839 -14.264 1.00 47.75 78 ALA A O 1
ATOM 580 N N . CYS A 1 79 ? -0.117 -10.649 -14.234 1.00 46.81 79 CYS A N 1
ATOM 581 C CA . CYS A 1 79 ? -1.106 -11.588 -14.789 1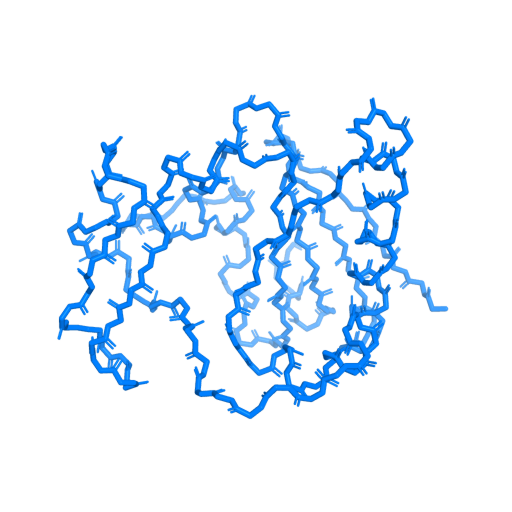.00 46.81 79 CYS A CA 1
ATOM 582 C C . CYS A 1 79 ? -1.183 -12.899 -13.998 1.00 46.81 79 CYS A C 1
ATOM 584 O O . CYS A 1 79 ? -0.962 -13.975 -14.547 1.00 46.81 79 CYS A O 1
ATOM 586 N N . HIS A 1 80 ? -1.428 -12.827 -12.692 1.00 70.44 80 HIS A N 1
ATOM 587 C CA . HIS A 1 80 ? -1.756 -14.021 -11.912 1.00 70.44 80 HIS A CA 1
ATOM 588 C C . HIS A 1 80 ? -3.274 -14.103 -11.722 1.00 70.44 80 HIS A C 1
ATOM 590 O O . HIS A 1 80 ? -3.890 -13.069 -11.471 1.00 70.44 80 HIS A O 1
ATOM 596 N N . VAL A 1 81 ? -3.870 -15.301 -11.798 1.00 78.69 81 VAL A N 1
ATOM 597 C CA . VAL A 1 81 ? -5.333 -15.498 -11.665 1.00 78.69 81 VAL A CA 1
ATOM 598 C C . VAL A 1 81 ? -5.892 -14.857 -10.391 1.00 78.69 81 VAL A C 1
ATOM 600 O O . VAL A 1 81 ? -6.945 -14.233 -10.414 1.00 78.69 81 VAL A O 1
ATOM 603 N N . LEU A 1 82 ? -5.113 -14.890 -9.306 1.00 82.75 82 LEU A N 1
ATOM 604 C CA . LEU A 1 82 ? -5.473 -14.275 -8.022 1.00 82.75 82 LEU A CA 1
ATOM 605 C C . LEU A 1 82 ? -5.584 -12.748 -8.045 1.00 82.75 82 LEU A C 1
ATOM 607 O O . LEU A 1 82 ? -6.140 -12.180 -7.114 1.00 82.75 82 LEU A O 1
ATOM 611 N N . LEU A 1 83 ? -5.087 -12.060 -9.077 1.00 82.62 83 LEU A N 1
ATOM 612 C CA . LEU A 1 83 ? -5.368 -10.629 -9.227 1.00 82.62 83 LEU A CA 1
ATOM 613 C C . LEU A 1 83 ? -6.849 -10.382 -9.544 1.00 82.62 83 LEU A C 1
ATOM 615 O O . LEU A 1 83 ? -7.332 -9.273 -9.351 1.00 82.62 83 LEU A O 1
ATOM 619 N N . ASN A 1 84 ? -7.569 -11.398 -10.016 1.00 86.94 84 ASN A N 1
ATOM 620 C CA . ASN A 1 84 ? -9.001 -11.334 -10.284 1.00 86.94 84 ASN A CA 1
ATOM 621 C C . ASN A 1 84 ? -9.840 -11.964 -9.160 1.00 86.94 84 ASN A C 1
ATOM 623 O O . ASN A 1 84 ? -11.056 -12.019 -9.289 1.00 86.94 84 ASN A O 1
ATOM 627 N N . GLU A 1 85 ? -9.214 -12.411 -8.065 1.00 88.94 85 GLU A N 1
ATOM 628 C CA . GLU A 1 85 ? -9.927 -12.922 -6.893 1.00 88.94 85 GLU A CA 1
ATOM 629 C C . GLU A 1 85 ? -10.673 -11.783 -6.185 1.00 88.94 85 GLU A C 1
ATOM 631 O O . GLU A 1 85 ? -10.073 -10.773 -5.802 1.00 88.94 85 GLU A O 1
ATOM 636 N N . SER A 1 86 ? -11.981 -11.955 -6.006 1.00 88.31 86 SER A N 1
ATOM 637 C CA . SER A 1 86 ? -12.885 -10.930 -5.477 1.00 88.31 86 SER A CA 1
ATOM 638 C C . SER A 1 86 ? -13.757 -11.405 -4.315 1.00 88.31 86 SER A C 1
ATOM 640 O O . SER A 1 86 ? -14.466 -10.584 -3.738 1.00 88.31 86 SER A O 1
ATOM 642 N N . ALA A 1 87 ? -13.728 -12.692 -3.965 1.00 88.00 87 ALA A N 1
ATOM 643 C CA . ALA A 1 87 ? -14.567 -13.277 -2.921 1.00 88.00 87 ALA A CA 1
ATOM 644 C C . ALA A 1 87 ? -13.748 -13.691 -1.693 1.00 88.00 87 ALA A C 1
ATOM 646 O O . ALA A 1 87 ? -14.094 -13.354 -0.560 1.00 88.00 87 ALA A O 1
ATOM 647 N N . LEU A 1 88 ? -12.643 -14.407 -1.900 1.00 91.25 88 LEU A N 1
ATOM 648 C CA . LEU A 1 88 ? -11.807 -14.896 -0.808 1.00 91.25 88 LEU A CA 1
ATOM 649 C C . LEU A 1 88 ? -11.037 -13.745 -0.168 1.00 91.25 88 LEU A C 1
ATOM 651 O O . LEU A 1 88 ? -10.536 -12.882 -0.876 1.00 91.25 88 LEU A O 1
ATOM 655 N N . TRP A 1 89 ? -10.875 -13.761 1.157 1.00 92.25 89 TRP A N 1
ATOM 656 C CA . TRP A 1 89 ? -10.007 -12.816 1.882 1.00 92.25 89 TRP A CA 1
ATOM 657 C C . TRP A 1 89 ? -8.530 -13.221 1.853 1.00 92.25 89 TRP A C 1
ATOM 659 O O . TRP A 1 89 ? -7.626 -12.384 1.889 1.00 92.25 89 TRP A O 1
ATOM 669 N N . VAL A 1 90 ? -8.291 -14.529 1.799 1.00 91.88 90 VAL A N 1
ATOM 670 C CA . VAL A 1 90 ? -6.972 -15.153 1.821 1.00 91.88 90 VAL A CA 1
ATOM 671 C C . VAL A 1 90 ? -6.929 -16.189 0.710 1.00 91.88 90 VAL A C 1
ATOM 673 O O . VAL A 1 90 ? -7.853 -16.989 0.582 1.00 91.88 90 VAL A O 1
ATOM 676 N N . ALA A 1 91 ? -5.848 -16.202 -0.064 1.00 90.06 91 ALA A N 1
ATOM 677 C CA . ALA A 1 91 ? -5.642 -17.184 -1.119 1.00 90.06 91 ALA A CA 1
ATOM 678 C C . ALA A 1 91 ? -4.235 -17.788 -1.070 1.00 90.06 91 ALA A C 1
ATOM 680 O O . ALA A 1 91 ? -3.257 -17.129 -0.695 1.00 90.06 91 ALA A O 1
ATOM 681 N N . SER A 1 92 ? -4.124 -19.053 -1.477 1.00 91.06 92 SER A N 1
ATOM 682 C CA . SER A 1 92 ? -2.842 -19.724 -1.679 1.00 91.06 92 SER A CA 1
ATOM 683 C C . SER A 1 92 ? -2.310 -19.472 -3.089 1.00 91.06 92 SER A C 1
ATOM 685 O O . SER A 1 92 ? -3.033 -19.635 -4.068 1.00 91.06 92 SER A O 1
ATOM 687 N N . ILE A 1 93 ? -1.026 -19.148 -3.192 1.00 88.12 93 ILE A N 1
ATOM 688 C CA . ILE A 1 93 ? -0.258 -19.099 -4.439 1.00 88.12 93 ILE A CA 1
ATOM 689 C C . ILE A 1 93 ? 0.638 -20.333 -4.459 1.00 88.12 93 ILE A C 1
ATOM 691 O O . ILE A 1 93 ? 1.353 -20.552 -3.482 1.00 88.12 93 ILE A O 1
ATOM 695 N N . SER A 1 94 ? 0.641 -21.111 -5.539 1.00 87.12 94 SER A N 1
ATOM 696 C CA . SER A 1 94 ? 1.470 -22.328 -5.644 1.00 87.12 94 SER A CA 1
ATOM 697 C C . SER A 1 94 ? 2.670 -22.169 -6.583 1.00 87.12 94 SER A C 1
ATOM 699 O O . SER A 1 94 ? 3.625 -22.939 -6.500 1.00 87.12 94 SER A O 1
ATOM 701 N N . ASP A 1 95 ? 2.639 -21.151 -7.436 1.00 86.75 95 ASP A N 1
ATOM 702 C CA . ASP A 1 95 ? 3.496 -20.940 -8.604 1.00 86.75 95 ASP A CA 1
ATOM 703 C C . ASP A 1 95 ? 4.089 -19.517 -8.632 1.00 86.75 95 ASP A C 1
ATOM 705 O O . ASP A 1 95 ? 4.310 -18.921 -9.690 1.00 86.75 95 ASP A O 1
ATOM 709 N N . SER A 1 96 ? 4.388 -18.942 -7.457 1.00 84.50 96 SER A N 1
ATOM 710 C CA . SER A 1 96 ? 5.051 -17.636 -7.389 1.00 84.50 96 SER A CA 1
ATOM 711 C C . SER A 1 96 ? 6.380 -17.679 -8.164 1.00 84.50 96 SER A C 1
ATOM 713 O O . SER A 1 96 ? 7.271 -18.450 -7.803 1.00 84.50 96 SER A O 1
ATOM 715 N N . PRO A 1 97 ? 6.593 -16.780 -9.147 1.00 80.00 97 PRO A N 1
ATOM 716 C CA . PRO A 1 97 ? 7.794 -16.769 -9.988 1.00 80.00 97 PRO A CA 1
ATOM 717 C C . PRO A 1 97 ? 9.067 -16.451 -9.196 1.00 80.00 97 PRO A C 1
ATOM 719 O O . PRO A 1 97 ? 10.177 -16.663 -9.672 1.00 80.00 97 PRO A O 1
ATOM 722 N N . LYS A 1 98 ? 8.912 -15.901 -7.986 1.00 75.56 98 LYS A N 1
ATOM 723 C CA . LYS A 1 98 ? 10.008 -15.644 -7.059 1.00 75.56 98 LYS A CA 1
ATOM 724 C C . LYS A 1 98 ? 9.958 -16.632 -5.887 1.00 75.56 98 LYS A C 1
ATOM 726 O O . LYS A 1 98 ? 8.912 -16.683 -5.230 1.00 75.56 98 LYS A O 1
ATOM 731 N N . PRO A 1 99 ? 11.074 -17.304 -5.546 1.00 77.19 99 PRO A N 1
ATOM 732 C CA . PRO A 1 99 ? 11.141 -18.215 -4.405 1.00 77.19 99 PRO A CA 1
ATOM 733 C C . PRO A 1 99 ? 10.771 -17.559 -3.054 1.00 77.19 99 PRO A C 1
ATOM 735 O O . PRO A 1 99 ? 11.060 -16.369 -2.851 1.00 77.19 99 PRO A O 1
ATOM 738 N N . PRO A 1 100 ? 10.155 -18.301 -2.113 1.00 86.31 100 PRO A N 1
ATOM 739 C CA . PRO A 1 100 ? 9.547 -19.621 -2.315 1.00 86.31 100 PRO A CA 1
ATOM 740 C C . PRO A 1 100 ? 8.294 -19.542 -3.218 1.00 86.31 100 PRO A C 1
ATOM 742 O O . PRO A 1 100 ? 7.601 -18.518 -3.195 1.00 86.31 100 PRO A O 1
ATOM 745 N N . PRO A 1 101 ? 8.009 -20.589 -4.020 1.00 85.19 101 PRO A N 1
ATOM 746 C CA . PRO A 1 101 ? 6.899 -20.586 -4.977 1.00 85.19 101 PRO A CA 1
ATOM 747 C C . PRO A 1 101 ? 5.527 -20.668 -4.295 1.00 85.19 101 PRO A C 1
ATOM 749 O O . PRO A 1 101 ? 4.570 -20.049 -4.755 1.00 85.19 101 PRO A O 1
ATOM 752 N N . LYS A 1 102 ? 5.445 -21.367 -3.158 1.00 88.88 102 LYS A N 1
ATOM 753 C CA . LYS A 1 102 ? 4.221 -21.481 -2.365 1.00 88.88 102 LYS A CA 1
ATOM 754 C C . LYS A 1 102 ? 4.112 -20.317 -1.379 1.00 88.88 102 LYS A C 1
ATOM 756 O O . LYS A 1 102 ? 5.047 -20.065 -0.617 1.00 88.88 102 LYS A O 1
ATOM 761 N N . ARG A 1 103 ? 2.995 -19.588 -1.402 1.00 88.38 103 ARG A N 1
ATOM 762 C CA . ARG A 1 103 ? 2.715 -18.434 -0.530 1.00 88.38 103 ARG A CA 1
ATOM 763 C C . ARG A 1 103 ? 1.251 -18.424 -0.111 1.00 88.38 103 ARG A C 1
ATOM 765 O O . ARG A 1 103 ? 0.401 -18.948 -0.815 1.00 88.38 103 ARG A O 1
ATOM 772 N N . ILE A 1 104 ? 0.966 -17.747 0.992 1.00 89.31 104 ILE A N 1
ATOM 773 C CA . ILE A 1 104 ? -0.385 -17.315 1.358 1.00 89.31 104 ILE A CA 1
ATOM 774 C C . ILE A 1 104 ? -0.417 -15.793 1.206 1.00 89.31 104 ILE A C 1
ATOM 776 O O . ILE A 1 104 ? 0.565 -15.121 1.538 1.00 89.31 104 ILE A O 1
ATOM 780 N N . THR A 1 105 ? -1.496 -15.246 0.650 1.00 89.12 105 THR A N 1
ATOM 781 C CA . THR A 1 105 ? -1.623 -13.808 0.393 1.00 89.12 105 THR A CA 1
ATOM 782 C C . THR A 1 105 ? -3.008 -13.290 0.761 1.00 89.12 105 THR A C 1
ATOM 784 O O . THR A 1 105 ? -3.997 -14.008 0.623 1.00 89.12 105 THR A O 1
ATOM 787 N N . LEU A 1 106 ? -3.062 -12.038 1.218 1.00 91.69 106 LEU A N 1
ATOM 788 C CA . LEU A 1 106 ? -4.304 -11.280 1.300 1.00 91.69 106 LEU A CA 1
ATOM 789 C C . LEU A 1 106 ? -4.690 -10.806 -0.099 1.00 91.69 106 LEU A C 1
ATOM 791 O O . LEU A 1 106 ? -3.839 -10.369 -0.876 1.00 91.69 106 LEU A O 1
ATOM 795 N N . THR A 1 107 ? -5.974 -10.887 -0.400 1.00 92.75 107 THR A N 1
ATOM 796 C CA . THR A 1 107 ? -6.558 -10.502 -1.687 1.00 92.75 107 THR A CA 1
ATOM 797 C C . THR A 1 107 ? -7.055 -9.052 -1.656 1.00 92.75 107 THR A C 1
ATOM 799 O O . THR A 1 107 ? -7.063 -8.390 -0.611 1.00 92.75 107 THR A O 1
ATOM 802 N N . TYR A 1 108 ? -7.489 -8.534 -2.808 1.00 93.38 108 TYR A N 1
ATOM 803 C CA . TYR A 1 108 ? -7.994 -7.164 -2.910 1.00 93.38 108 TYR A CA 1
ATOM 804 C C . TYR A 1 108 ? -9.189 -6.843 -2.005 1.00 93.38 108 TYR A C 1
ATOM 806 O O . TYR A 1 108 ? -9.170 -5.747 -1.450 1.00 93.38 108 TYR A O 1
ATOM 814 N N . PRO A 1 109 ? -10.172 -7.741 -1.777 1.00 93.06 109 PRO A N 1
ATOM 815 C CA . PRO A 1 109 ? -11.233 -7.501 -0.799 1.00 93.06 109 PRO A CA 1
ATOM 816 C C . PRO A 1 109 ? -10.729 -7.069 0.583 1.00 93.06 109 PRO A C 1
ATOM 818 O O . PRO A 1 109 ? -11.314 -6.183 1.196 1.00 93.06 109 PRO A O 1
ATOM 821 N N . VAL A 1 110 ? -9.613 -7.631 1.061 1.00 92.75 110 VAL A N 1
ATOM 822 C CA . VAL A 1 110 ? -9.029 -7.226 2.351 1.00 92.75 110 VAL A CA 1
ATOM 823 C C . VAL A 1 110 ? -8.258 -5.919 2.218 1.00 92.75 110 VAL A C 1
ATOM 825 O O . VAL A 1 110 ? -8.438 -5.008 3.023 1.00 92.75 110 VAL A O 1
ATOM 828 N N . VAL A 1 111 ? -7.398 -5.808 1.202 1.00 92.69 111 VAL A N 1
ATOM 829 C CA . VAL A 1 111 ? -6.522 -4.637 1.032 1.00 92.69 111 VAL A CA 1
ATOM 830 C C . VAL A 1 111 ? -7.332 -3.361 0.771 1.00 92.69 111 VAL A C 1
ATOM 832 O O . VAL A 1 111 ? -7.027 -2.321 1.347 1.00 92.69 111 VAL A O 1
ATOM 835 N N . ASN A 1 112 ? -8.390 -3.436 -0.038 1.00 94.44 112 ASN A N 1
ATOM 836 C CA . ASN A 1 112 ? -9.242 -2.291 -0.372 1.00 94.44 112 ASN A CA 1
ATOM 837 C C . ASN A 1 112 ? -10.296 -1.978 0.712 1.00 94.44 112 ASN A C 1
ATOM 839 O O . ASN A 1 112 ? -10.971 -0.955 0.630 1.00 94.44 112 ASN A O 1
ATOM 843 N N . ASN A 1 113 ? -10.412 -2.806 1.753 1.00 95.06 113 ASN A N 1
ATOM 844 C CA . ASN A 1 113 ? -11.213 -2.496 2.941 1.00 95.06 113 ASN A CA 1
ATOM 845 C C . ASN A 1 113 ? -10.384 -1.826 4.059 1.00 95.06 113 ASN A C 1
ATOM 847 O O . ASN A 1 113 ? -10.916 -1.480 5.113 1.00 95.06 113 ASN A O 1
ATOM 851 N N . ALA A 1 114 ? -9.072 -1.652 3.870 1.00 93.31 114 ALA A N 1
ATOM 852 C CA . ALA A 1 114 ? -8.212 -1.018 4.864 1.00 93.31 114 ALA A CA 1
ATOM 853 C C . ALA A 1 114 ? -8.455 0.499 4.945 1.00 93.31 114 ALA A C 1
ATOM 855 O O . ALA A 1 114 ? -8.566 1.176 3.925 1.00 93.31 114 ALA A O 1
ATOM 856 N N . ALA A 1 115 ? -8.447 1.048 6.166 1.00 94.00 115 ALA A N 1
ATOM 857 C CA . ALA A 1 115 ? -8.542 2.495 6.396 1.00 94.00 115 ALA A CA 1
ATOM 858 C C . ALA A 1 115 ? -7.327 3.263 5.843 1.00 94.00 115 ALA A C 1
ATOM 860 O O . ALA A 1 115 ? -7.444 4.413 5.427 1.00 94.00 115 ALA A O 1
ATOM 861 N N . ALA A 1 116 ? -6.161 2.618 5.805 1.00 94.81 116 ALA A N 1
ATOM 862 C CA . ALA A 1 116 ? -4.969 3.146 5.164 1.00 94.81 116 ALA A CA 1
ATOM 863 C C . ALA A 1 116 ? -4.144 2.011 4.548 1.00 94.81 116 ALA A C 1
ATOM 865 O O . ALA A 1 116 ? -3.977 0.952 5.159 1.00 94.81 116 ALA A O 1
ATOM 866 N N . VAL A 1 117 ? -3.584 2.248 3.361 1.00 95.38 117 VAL A N 1
ATOM 867 C CA . VAL A 1 117 ? -2.611 1.356 2.719 1.00 95.38 117 VAL A CA 1
ATOM 868 C C . VAL A 1 117 ? -1.331 2.127 2.438 1.00 95.38 117 VAL A C 1
ATOM 870 O O . VAL A 1 117 ? -1.344 3.105 1.697 1.00 95.38 117 VAL A O 1
ATOM 873 N N . ALA A 1 118 ? -0.214 1.670 3.000 1.00 94.56 118 ALA A N 1
ATOM 874 C CA . ALA A 1 118 ? 1.097 2.272 2.792 1.00 94.56 118 ALA A CA 1
ATOM 875 C C . ALA A 1 118 ? 1.971 1.397 1.882 1.00 94.56 118 ALA A C 1
ATOM 877 O O . ALA A 1 118 ? 2.306 0.258 2.218 1.00 94.56 118 ALA A O 1
ATOM 878 N N . PHE A 1 119 ? 2.388 1.950 0.748 1.00 93.69 119 PHE A N 1
ATOM 879 C CA . PHE A 1 119 ? 3.426 1.389 -0.107 1.00 93.69 119 PHE A CA 1
ATOM 880 C C . PHE A 1 119 ? 4.753 2.080 0.163 1.00 93.69 119 PHE A C 1
ATOM 882 O O . PHE A 1 119 ? 4.807 3.296 0.312 1.00 93.69 119 PHE A O 1
ATOM 889 N N . VAL A 1 120 ? 5.838 1.308 0.168 1.00 92.25 120 VAL A N 1
ATOM 890 C CA . VAL A 1 120 ? 7.193 1.843 0.306 1.00 92.25 120 VAL A CA 1
ATOM 891 C C . VAL A 1 120 ? 8.045 1.354 -0.856 1.00 92.25 120 VAL A C 1
ATOM 893 O O . VAL A 1 120 ? 8.169 0.143 -1.076 1.00 92.25 120 VAL A O 1
ATOM 896 N N . ALA A 1 121 ? 8.617 2.283 -1.616 1.00 90.12 121 ALA A N 1
ATOM 897 C CA . ALA A 1 121 ? 9.399 1.978 -2.806 1.00 90.12 121 ALA A CA 1
ATOM 898 C C . ALA A 1 121 ? 10.604 2.917 -2.912 1.00 90.12 121 ALA A C 1
ATOM 900 O O . ALA A 1 121 ? 10.461 4.083 -3.249 1.00 90.12 121 ALA A O 1
ATOM 901 N N . THR A 1 122 ? 11.793 2.384 -2.638 1.00 90.50 122 THR A N 1
ATOM 902 C CA . THR A 1 122 ? 13.059 3.121 -2.709 1.00 90.50 122 THR A CA 1
ATOM 903 C C . THR A 1 122 ? 13.942 2.619 -3.849 1.00 90.50 122 THR A C 1
ATOM 905 O O . THR A 1 122 ? 13.881 1.440 -4.239 1.00 90.50 122 THR A O 1
ATOM 908 N N . GLY A 1 123 ? 14.774 3.517 -4.366 1.00 88.19 123 GLY A N 1
ATOM 909 C CA . GLY A 1 123 ? 15.769 3.270 -5.395 1.00 88.19 123 GLY A CA 1
ATOM 910 C C . GLY A 1 123 ? 15.264 3.451 -6.828 1.00 88.19 123 GLY A C 1
ATOM 911 O O . GLY A 1 123 ? 14.115 3.163 -7.175 1.00 88.19 123 GLY A O 1
ATOM 912 N N . GLU A 1 124 ? 16.197 3.826 -7.699 1.00 90.81 124 GLU A N 1
ATOM 913 C CA . GLU A 1 124 ? 15.968 4.181 -9.107 1.00 90.81 124 GLU A CA 1
ATOM 914 C C . GLU A 1 124 ? 15.257 3.088 -9.919 1.00 90.81 124 GLU A C 1
ATOM 916 O O . GLU A 1 124 ? 14.437 3.376 -10.788 1.00 90.81 124 GLU A O 1
ATOM 921 N N . SER A 1 125 ? 15.475 1.811 -9.577 1.00 88.38 125 SER A N 1
ATOM 922 C CA . SER A 1 125 ? 14.819 0.668 -10.239 1.00 88.38 125 SER A CA 1
ATOM 923 C C . SER A 1 125 ? 13.281 0.717 -10.223 1.00 88.38 125 SER A C 1
ATOM 925 O O . SER A 1 125 ? 12.632 -0.097 -10.889 1.00 88.38 125 SER A O 1
ATOM 927 N N . LYS A 1 126 ? 12.685 1.605 -9.416 1.00 88.31 126 LYS A N 1
ATOM 928 C CA . LYS A 1 126 ? 11.237 1.824 -9.306 1.00 88.31 126 LYS A CA 1
ATOM 929 C C . LYS A 1 126 ? 10.734 3.002 -10.123 1.00 88.31 126 LYS A C 1
ATOM 931 O O . LYS A 1 126 ? 9.573 2.960 -10.523 1.00 88.31 126 LYS A O 1
ATOM 936 N N . ALA A 1 127 ? 11.587 3.978 -10.426 1.00 91.94 127 ALA A N 1
ATOM 937 C CA . ALA A 1 127 ? 11.196 5.220 -11.084 1.00 91.94 127 ALA A CA 1
ATOM 938 C C . ALA A 1 127 ? 10.396 5.023 -12.381 1.00 91.94 127 ALA A C 1
ATOM 940 O O . ALA A 1 127 ? 9.353 5.661 -12.520 1.00 91.94 127 ALA A O 1
ATOM 941 N N . PRO A 1 128 ? 10.757 4.090 -13.292 1.00 90.38 128 PRO A N 1
ATOM 942 C CA . PRO A 1 128 ? 9.989 3.886 -14.524 1.00 90.38 128 PRO A CA 1
ATOM 943 C C . PRO A 1 128 ? 8.545 3.421 -14.300 1.00 90.38 128 PRO A C 1
ATOM 945 O O . PRO A 1 128 ? 7.717 3.556 -15.191 1.00 90.38 128 PRO A O 1
ATOM 948 N N . LEU A 1 129 ? 8.240 2.840 -13.137 1.00 89.88 129 LEU A N 1
ATOM 949 C CA . LEU A 1 129 ? 6.920 2.288 -12.831 1.00 89.88 129 LEU A CA 1
ATOM 950 C C . LEU A 1 129 ? 6.063 3.242 -11.995 1.00 89.88 129 LEU A C 1
ATOM 952 O O . LEU A 1 129 ? 4.866 2.995 -11.846 1.00 89.88 129 LEU A O 1
ATOM 956 N N . MET A 1 130 ? 6.648 4.307 -11.436 1.00 90.75 130 MET A N 1
ATOM 957 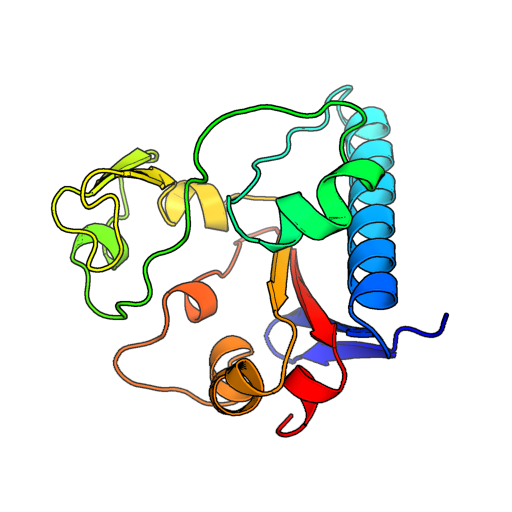C CA . MET A 1 130 ? 5.966 5.141 -10.450 1.00 90.75 130 MET A CA 1
ATOM 958 C C . MET A 1 130 ? 4.760 5.873 -11.036 1.00 90.75 130 MET A C 1
ATOM 960 O O . MET A 1 130 ? 3.689 5.823 -10.439 1.00 90.75 130 MET A O 1
ATOM 964 N N . ARG A 1 131 ? 4.883 6.455 -12.235 1.00 90.62 131 ARG A N 1
ATOM 965 C CA . ARG A 1 131 ? 3.761 7.119 -12.925 1.00 90.62 131 ARG A CA 1
ATOM 966 C C . ARG A 1 131 ? 2.566 6.180 -13.100 1.00 90.62 131 ARG A C 1
ATOM 968 O O . ARG A 1 131 ? 1.433 6.556 -12.808 1.00 90.62 131 ARG A O 1
ATOM 975 N N . HIS A 1 132 ? 2.822 4.921 -13.456 1.00 88.50 132 HIS A N 1
ATOM 976 C CA . HIS A 1 132 ? 1.765 3.921 -13.566 1.00 88.50 132 HIS A CA 1
ATOM 977 C C . HIS A 1 132 ? 1.186 3.497 -12.203 1.00 88.50 132 HIS A C 1
ATOM 979 O O . HIS A 1 132 ? -0.030 3.429 -12.034 1.00 88.50 132 HIS A O 1
ATOM 985 N N . MET A 1 133 ? 2.029 3.269 -11.190 1.00 88.50 133 MET A N 1
ATOM 986 C CA . MET A 1 133 ? 1.578 2.930 -9.828 1.00 88.50 133 MET A CA 1
ATOM 987 C C . MET A 1 133 ? 0.713 4.033 -9.197 1.00 88.50 133 MET A C 1
ATOM 989 O O . MET A 1 133 ? -0.250 3.741 -8.475 1.00 88.50 133 MET A O 1
ATOM 993 N N . LEU A 1 134 ? 1.027 5.292 -9.500 1.00 88.94 134 LEU A N 1
ATOM 994 C CA . LEU A 1 134 ? 0.274 6.465 -9.066 1.00 88.94 134 LEU A CA 1
ATOM 995 C C . LEU A 1 134 ? -0.945 6.760 -9.942 1.00 88.94 134 LEU A C 1
ATOM 997 O O . LEU A 1 134 ? -1.699 7.660 -9.606 1.00 88.94 134 LEU A O 1
ATOM 1001 N N . GLY A 1 135 ? -1.192 5.993 -11.008 1.00 84.62 135 GLY A N 1
ATOM 1002 C CA . GLY A 1 135 ? -2.331 6.204 -11.905 1.00 84.62 135 GLY A CA 1
ATOM 1003 C C . GLY A 1 135 ? -2.225 7.460 -12.775 1.00 84.62 135 GLY A C 1
ATOM 1004 O O . GLY A 1 135 ? -3.229 7.866 -13.342 1.00 84.62 135 GLY A O 1
ATOM 1005 N N . VAL A 1 136 ? -1.031 8.052 -12.885 1.00 86.81 136 VAL A N 1
ATOM 1006 C CA . VAL A 1 136 ? -0.728 9.122 -13.853 1.00 86.81 136 VAL A CA 1
ATOM 1007 C C . VAL A 1 136 ? -0.734 8.556 -15.274 1.00 86.81 136 VAL A C 1
ATOM 1009 O O . VAL A 1 136 ? -1.117 9.231 -16.221 1.00 86.81 136 VAL A O 1
ATOM 1012 N N . GLU A 1 137 ? -0.332 7.292 -15.418 1.00 86.19 137 GLU A N 1
ATOM 1013 C CA . GLU A 1 137 ? -0.356 6.556 -16.680 1.00 86.19 137 GLU A CA 1
ATOM 1014 C C . GLU A 1 137 ? -1.032 5.196 -16.507 1.00 86.19 137 GLU A C 1
ATOM 1016 O O . GLU A 1 137 ? -0.930 4.546 -15.461 1.00 86.19 137 GLU A O 1
ATOM 1021 N N . VAL A 1 138 ? -1.696 4.725 -17.559 1.00 80.88 138 VAL A N 1
ATOM 1022 C CA . VAL A 1 138 ? -2.352 3.414 -17.583 1.00 80.88 138 VAL A CA 1
ATOM 1023 C C . VAL A 1 138 ? -1.508 2.450 -18.413 1.00 80.88 138 VAL A C 1
ATOM 1025 O O . VAL A 1 138 ? -1.152 2.744 -19.548 1.00 80.88 138 VAL A O 1
ATOM 1028 N N . GLN A 1 139 ? -1.193 1.283 -17.848 1.00 80.00 139 GLN A N 1
ATOM 1029 C CA . GLN A 1 139 ? -0.555 0.171 -18.554 1.00 80.00 139 GLN A CA 1
ATOM 1030 C C . GLN A 1 139 ? -1.494 -1.034 -18.578 1.00 80.00 139 GLN A C 1
ATOM 1032 O O . GLN A 1 139 ? -2.272 -1.245 -17.644 1.00 80.00 139 GLN A O 1
ATOM 1037 N N . THR A 1 140 ? -1.378 -1.838 -19.636 1.00 80.19 140 THR A N 1
ATOM 1038 C CA . THR A 1 140 ? -2.118 -3.093 -19.807 1.00 80.19 140 THR A CA 1
ATOM 1039 C C . THR A 1 140 ? -1.119 -4.237 -19.985 1.00 80.19 140 THR A C 1
ATOM 1041 O O . THR A 1 140 ? -0.323 -4.182 -20.922 1.00 80.19 140 THR A O 1
ATOM 1044 N N . PRO A 1 141 ? -1.132 -5.274 -19.128 1.00 77.62 141 PRO A N 1
ATOM 1045 C CA . PRO A 1 141 ? -1.953 -5.437 -17.921 1.00 77.62 141 PRO A CA 1
ATOM 1046 C C . PRO A 1 141 ? -1.555 -4.453 -16.799 1.00 77.62 141 PRO A C 1
ATOM 1048 O O . PRO A 1 141 ? -0.375 -4.112 -16.679 1.00 77.62 141 PRO A O 1
ATOM 1051 N N . PRO A 1 142 ? -2.497 -4.028 -15.937 1.00 81.00 142 PRO A N 1
ATOM 1052 C CA . PRO A 1 142 ? -2.180 -3.135 -14.830 1.00 81.00 142 PRO A CA 1
ATOM 1053 C C . PRO A 1 142 ? -1.298 -3.826 -13.786 1.00 81.00 142 PRO A C 1
ATOM 1055 O O . PRO A 1 142 ? -1.466 -5.011 -13.474 1.00 81.00 142 PRO A O 1
ATOM 1058 N N . LEU A 1 143 ? -0.384 -3.068 -13.178 1.00 86.75 143 LEU A N 1
ATOM 1059 C CA . LEU A 1 143 ? 0.412 -3.575 -12.063 1.00 86.75 143 LEU A CA 1
ATOM 1060 C C . LEU A 1 143 ? -0.469 -3.871 -10.837 1.00 86.75 143 LEU A C 1
ATOM 1062 O O . LEU A 1 143 ? -1.381 -3.098 -10.535 1.00 86.75 143 LEU A O 1
ATOM 1066 N N . PRO A 1 144 ? -0.147 -4.907 -10.035 1.00 88.81 144 PRO A N 1
ATOM 1067 C CA . PRO A 1 144 ? -0.943 -5.253 -8.861 1.00 88.81 144 PRO A CA 1
ATOM 1068 C C . PRO A 1 144 ? -1.135 -4.103 -7.861 1.00 88.81 144 PRO A C 1
ATOM 1070 O O . PRO A 1 144 ? -2.215 -3.956 -7.297 1.00 88.81 144 PRO A O 1
ATOM 1073 N N . ALA A 1 145 ? -0.110 -3.267 -7.664 1.00 88.25 145 ALA A N 1
ATOM 1074 C CA . ALA A 1 145 ? -0.175 -2.115 -6.761 1.00 88.25 145 ALA A CA 1
ATOM 1075 C C . ALA A 1 145 ? -1.059 -0.975 -7.300 1.00 88.25 145 ALA A C 1
ATOM 1077 O O . ALA A 1 145 ? -1.613 -0.213 -6.516 1.00 88.25 145 ALA A O 1
ATOM 1078 N N . ALA A 1 146 ? -1.228 -0.869 -8.624 1.00 87.38 146 ALA A N 1
ATOM 1079 C CA . ALA A 1 146 ? -2.096 0.138 -9.231 1.00 87.38 146 ALA A CA 1
ATOM 1080 C C . ALA A 1 146 ? -3.588 -0.164 -8.988 1.00 87.38 146 ALA A C 1
ATOM 1082 O O . ALA A 1 146 ? -4.389 0.764 -8.944 1.00 87.38 146 ALA A O 1
ATOM 1083 N N . ARG A 1 147 ? -3.940 -1.442 -8.769 1.00 89.00 147 ARG A N 1
ATOM 1084 C CA . ARG A 1 147 ? -5.307 -1.916 -8.473 1.00 89.00 147 ARG A CA 1
ATOM 1085 C C . ARG A 1 147 ? -5.724 -1.763 -7.003 1.00 89.00 147 ARG A C 1
ATOM 1087 O O . ARG A 1 147 ? -6.840 -2.134 -6.649 1.00 89.00 147 ARG A O 1
ATOM 1094 N N . VAL A 1 148 ? -4.839 -1.254 -6.145 1.00 91.19 148 VAL A N 1
ATOM 1095 C CA . VAL A 1 148 ? -5.178 -0.961 -4.750 1.00 91.19 148 VAL A CA 1
ATOM 1096 C C . VAL A 1 148 ? -5.842 0.405 -4.671 1.00 91.19 148 VAL A C 1
ATOM 1098 O O . VAL A 1 148 ? -5.195 1.435 -4.871 1.00 91.19 148 VAL A O 1
ATOM 1101 N N . LEU A 1 149 ? -7.143 0.372 -4.406 1.00 89.94 149 LEU A N 1
ATOM 1102 C CA . LEU A 1 149 ? -8.058 1.507 -4.381 1.00 89.94 149 LEU A CA 1
ATOM 1103 C C . LEU A 1 149 ? -9.056 1.272 -3.235 1.00 89.94 149 LEU A C 1
ATOM 1105 O O . LEU A 1 149 ? -10.120 0.691 -3.462 1.00 89.94 149 LEU A O 1
ATOM 1109 N N . PRO A 1 150 ? -8.694 1.623 -1.989 1.00 91.94 150 PRO A N 1
ATOM 1110 C CA . PRO A 1 150 ? -9.582 1.459 -0.852 1.00 91.94 150 PRO A CA 1
ATOM 1111 C C . PRO A 1 150 ? -10.857 2.290 -0.996 1.00 91.94 150 PRO A C 1
ATOM 1113 O O . PRO A 1 150 ? -10.799 3.434 -1.436 1.00 91.94 150 PRO A O 1
ATOM 1116 N N . THR A 1 151 ? -12.007 1.734 -0.609 1.00 88.50 151 THR A N 1
ATOM 1117 C CA . THR A 1 151 ? -13.310 2.401 -0.808 1.00 88.50 151 THR A CA 1
ATOM 1118 C C . THR A 1 151 ? -13.535 3.573 0.150 1.00 88.50 151 THR A C 1
ATOM 1120 O O . THR A 1 151 ? -14.131 4.573 -0.230 1.00 88.50 151 THR A O 1
ATOM 1123 N N . ALA A 1 152 ? -13.054 3.455 1.390 1.00 90.06 152 ALA A N 1
ATOM 1124 C CA . ALA A 1 152 ? -13.200 4.468 2.442 1.00 90.06 152 ALA A CA 1
ATOM 1125 C C . ALA A 1 152 ? -11.860 4.809 3.120 1.00 90.06 152 ALA A C 1
ATOM 1127 O O . ALA A 1 152 ? -11.834 5.353 4.223 1.00 90.06 152 ALA A O 1
ATOM 1128 N N . GLY A 1 153 ? -10.749 4.424 2.491 1.00 92.00 153 GLY A N 1
ATOM 1129 C CA . GLY A 1 153 ? -9.412 4.538 3.056 1.00 92.00 153 GLY A CA 1
ATOM 1130 C C . GLY A 1 153 ? -8.452 5.295 2.153 1.00 92.00 153 GLY A C 1
ATOM 1131 O O . GLY A 1 153 ? -8.746 5.586 0.995 1.00 92.00 153 GLY A O 1
ATOM 1132 N N . GLN A 1 154 ? -7.274 5.584 2.694 1.00 94.50 154 GLN A N 1
ATOM 1133 C CA . GLN A 1 154 ? -6.262 6.392 2.026 1.00 94.50 154 GLN A CA 1
ATOM 1134 C C . GLN A 1 154 ? -5.076 5.538 1.566 1.00 94.50 154 GLN A C 1
ATOM 1136 O O . GLN A 1 154 ? -4.538 4.730 2.324 1.00 94.50 154 GLN A O 1
ATOM 1141 N N . VAL A 1 155 ? -4.617 5.732 0.327 1.00 95.19 155 VAL A N 1
ATOM 1142 C CA . VAL A 1 155 ? -3.350 5.145 -0.142 1.00 95.19 155 VAL A CA 1
ATOM 1143 C C . VAL A 1 155 ? -2.224 6.154 0.039 1.00 95.19 155 VAL A C 1
ATOM 1145 O O . VAL A 1 155 ? -2.321 7.288 -0.438 1.00 95.19 155 VAL A O 1
ATOM 1148 N N . HIS A 1 156 ? -1.145 5.711 0.678 1.00 95.19 156 HIS A N 1
ATOM 1149 C CA . HIS A 1 156 ? 0.091 6.456 0.868 1.00 95.19 156 HIS A CA 1
ATOM 1150 C C . HIS A 1 156 ? 1.250 5.753 0.155 1.00 95.19 156 HIS A C 1
ATOM 1152 O O . HIS A 1 156 ? 1.469 4.557 0.341 1.00 95.19 156 HIS A O 1
ATOM 1158 N N . TRP A 1 157 ? 2.027 6.493 -0.625 1.00 94.88 157 TRP A N 1
ATOM 1159 C CA . TRP A 1 157 ? 3.290 6.043 -1.203 1.00 94.88 157 TRP A CA 1
ATOM 1160 C C . TRP A 1 157 ? 4.442 6.754 -0.512 1.00 94.88 157 TRP A C 1
ATOM 1162 O O . TRP A 1 157 ? 4.477 7.974 -0.481 1.00 94.88 157 TRP A O 1
ATOM 1172 N N . PHE A 1 158 ? 5.395 6.000 0.015 1.00 94.25 158 PHE A N 1
ATOM 1173 C CA . PHE A 1 158 ? 6.625 6.515 0.601 1.00 94.25 158 PHE A CA 1
ATOM 1174 C C . PHE A 1 158 ? 7.790 6.126 -0.300 1.00 94.25 158 PHE A C 1
ATOM 1176 O O . PHE A 1 158 ? 8.115 4.941 -0.440 1.00 94.25 158 PHE A O 1
ATOM 1183 N N . ILE A 1 159 ? 8.394 7.116 -0.943 1.00 93.44 159 ILE A N 1
ATOM 1184 C CA . ILE A 1 159 ? 9.428 6.919 -1.958 1.00 93.44 159 ILE A CA 1
ATOM 1185 C C . ILE A 1 159 ? 10.633 7.812 -1.683 1.00 93.44 159 ILE A C 1
ATOM 1187 O O . ILE A 1 159 ? 10.510 8.826 -1.000 1.00 93.44 159 ILE A O 1
ATOM 1191 N N . ASP A 1 160 ? 11.803 7.426 -2.182 1.00 92.75 160 ASP A N 1
ATOM 1192 C CA . ASP A 1 160 ? 12.978 8.298 -2.168 1.00 92.75 160 ASP A CA 1
ATOM 1193 C C . ASP A 1 160 ? 13.078 9.123 -3.458 1.00 92.75 160 ASP A C 1
ATOM 1195 O O . ASP A 1 160 ? 12.374 8.864 -4.437 1.00 92.75 160 ASP A O 1
ATOM 1199 N N . GLU A 1 161 ? 13.962 10.120 -3.470 1.00 93.88 161 GLU A N 1
ATOM 1200 C CA . GLU A 1 161 ? 14.212 10.949 -4.659 1.00 93.88 161 GLU A CA 1
ATOM 1201 C C . GLU A 1 161 ? 14.597 10.111 -5.886 1.00 93.88 161 GLU A C 1
ATOM 1203 O O . GLU A 1 161 ? 14.133 10.380 -6.991 1.00 93.88 161 GLU A O 1
ATOM 1208 N N . ALA A 1 162 ? 15.368 9.036 -5.692 1.00 92.38 162 ALA A N 1
ATOM 1209 C CA . ALA A 1 162 ? 15.755 8.133 -6.772 1.00 92.38 162 ALA A CA 1
ATOM 1210 C C . ALA A 1 162 ? 14.543 7.427 -7.405 1.00 92.38 162 ALA A C 1
ATOM 1212 O O . ALA A 1 162 ? 14.456 7.326 -8.628 1.00 92.38 162 ALA A O 1
ATOM 1213 N N . ALA A 1 163 ? 13.584 6.954 -6.604 1.00 91.62 163 ALA A N 1
ATOM 1214 C CA . ALA A 1 163 ? 12.333 6.394 -7.109 1.00 91.62 163 ALA A CA 1
ATOM 1215 C C . ALA A 1 163 ? 11.402 7.471 -7.694 1.00 91.62 163 ALA A C 1
ATOM 1217 O O . ALA A 1 163 ? 10.614 7.168 -8.588 1.00 91.62 163 ALA A O 1
ATOM 1218 N N . ALA A 1 164 ? 11.499 8.719 -7.235 1.00 93.06 164 ALA A N 1
ATOM 1219 C CA . ALA A 1 164 ? 10.728 9.845 -7.755 1.00 93.06 164 ALA A CA 1
ATOM 1220 C C . ALA A 1 164 ? 11.327 10.487 -9.022 1.00 93.06 164 ALA A C 1
ATOM 1222 O O . ALA A 1 164 ? 10.697 11.363 -9.599 1.00 93.06 164 ALA A O 1
ATOM 1223 N N . ALA A 1 165 ? 12.500 10.050 -9.493 1.00 93.00 165 ALA A N 1
ATOM 1224 C CA . ALA A 1 165 ? 13.253 10.711 -10.568 1.00 93.00 165 ALA A CA 1
ATOM 1225 C C . ALA A 1 165 ? 12.511 10.854 -11.914 1.00 93.00 165 ALA A C 1
ATOM 1227 O O . ALA A 1 165 ? 12.949 11.601 -12.785 1.00 93.00 165 ALA A O 1
ATOM 1228 N N . LYS A 1 166 ? 11.412 10.115 -12.107 1.00 89.94 166 LYS A N 1
ATOM 1229 C CA . LYS A 1 166 ? 10.571 10.145 -13.313 1.00 89.94 166 LYS A CA 1
ATOM 1230 C C . LYS A 1 166 ? 9.126 10.566 -13.023 1.00 89.94 166 LYS A C 1
ATOM 1232 O O . LYS A 1 166 ? 8.252 10.237 -13.820 1.00 89.94 166 LYS A O 1
ATOM 1237 N N . LEU A 1 167 ? 8.848 11.176 -11.870 1.00 85.81 167 LEU A N 1
ATOM 1238 C CA . LEU A 1 167 ? 7.505 11.637 -11.502 1.00 85.81 167 LEU A CA 1
ATOM 1239 C C . LEU A 1 167 ? 7.203 13.032 -12.034 1.00 85.81 167 LEU A C 1
ATOM 1241 O O . LEU A 1 167 ? 8.075 13.913 -11.898 1.00 85.81 167 LEU A O 1
#

InterPro domains:
  IPR006148 Glucosamine/galactosamine-6-phosphate isomerase [PF01182] (82-157)
  IPR037171 NagB/RpiA transferase-like [SSF100950] (15-167)
  IPR039104 6-phosphogluconolactonase [PTHR11054] (80-167)

Sequence (167 aa):
MTTRVNTYENGKVVHIGSTGDAVGSAVAKLVAELSHDAIAKSGRFTVALSGGSLPKVHGRRIIGSTFHHPPIRFSKRACHVLLNESALWVASISDSPKPPPKRITLTYPVVNNAAAVAFVATGESKAPLMRHMLGVEVQTPPLPAARVLPTAGQVHWFIDEAAAAKL

pLDDT: mean 80.12, std 19.94, range [26.12, 95.38]